Protein AF-A0A7S3GQY0-F1 (afdb_monomer_lite)

Sequence (102 aa):
MNSCIKEPHSYLAVFVMQRDGNARLDFIQNMEYKFVELLACNFQASPEEVVRQQITFRYNSVKSRLALMQGRLQDINALVKVKSPALLLQLHKAPPRAGSRR

Radius of gyration: 24.11 Å; chains: 1; bounding box: 49×41×56 Å

Secondary structure (DSSP, 8-state):
-HHHHH-TTTEEEEEEE-TTSEEEEEEEEE-SS-EEEEEEEEEEPPPHHHHHHHHHHHHHHHHHHHHHHHHHHHHHHHHHHHH-HHHHHHHHHS--------

Foldseek 3Di:
DVCCVVPVVFWPWDWAADPQQKIKIWIWGCPVVDIDTPDMDIDGHDDPVVVVVVVVVVVVVVVVVVVVVVVVVVVVVVVCVPPPVVVVVVVVVDDPPDDDDD

pLDDT: mean 87.64, std 15.49, range [41.03, 98.44]

Structure (mmCIF, N/CA/C/O backbone):
data_AF-A0A7S3GQY0-F1
#
_entry.id   AF-A0A7S3GQY0-F1
#
loop_
_atom_site.group_PDB
_atom_site.id
_atom_site.type_symbol
_atom_site.label_atom_id
_atom_site.label_alt_id
_atom_site.label_comp_id
_atom_site.label_asym_id
_atom_site.label_entity_id
_atom_site.label_seq_id
_atom_site.pdbx_PDB_ins_code
_atom_site.Cartn_x
_atom_site.Cartn_y
_atom_site.Cartn_z
_atom_site.occupancy
_atom_site.B_iso_or_equiv
_atom_site.auth_seq_id
_atom_site.auth_comp_id
_atom_site.auth_asym_id
_atom_site.auth_atom_id
_atom_site.pdbx_PDB_model_num
ATOM 1 N N . MET A 1 1 ? 1.723 -4.956 11.605 1.00 79.56 1 MET A N 1
ATOM 2 C CA . MET A 1 1 ? 1.512 -5.096 10.143 1.00 79.56 1 MET A CA 1
ATOM 3 C C . MET A 1 1 ? 2.247 -6.288 9.531 1.00 79.56 1 MET A C 1
ATOM 5 O O . MET A 1 1 ? 1.571 -7.145 8.986 1.00 79.56 1 MET A O 1
ATOM 9 N N . ASN A 1 2 ? 3.581 -6.398 9.629 1.00 90.56 2 ASN A N 1
ATOM 10 C CA . ASN A 1 2 ? 4.316 -7.528 9.025 1.00 90.56 2 ASN A CA 1
ATOM 11 C C . ASN A 1 2 ? 3.827 -8.909 9.500 1.00 90.56 2 ASN A C 1
ATOM 13 O O . ASN A 1 2 ? 3.703 -9.809 8.677 1.00 90.56 2 ASN A O 1
ATOM 17 N N . SER A 1 3 ? 3.496 -9.070 10.785 1.00 90.88 3 SER A N 1
ATOM 18 C CA . SER A 1 3 ? 2.946 -10.330 11.309 1.00 90.88 3 SER A CA 1
ATOM 19 C C . SER A 1 3 ? 1.582 -10.675 10.702 1.00 90.88 3 SER A C 1
ATOM 21 O O . SER A 1 3 ? 1.355 -11.823 10.363 1.00 90.88 3 SER A O 1
ATOM 23 N N . CYS A 1 4 ? 0.719 -9.689 10.432 1.00 90.50 4 CYS A N 1
ATOM 24 C CA . CYS A 1 4 ? -0.559 -9.907 9.735 1.00 90.50 4 CYS A CA 1
ATOM 25 C C . CYS A 1 4 ? -0.375 -10.381 8.284 1.00 90.50 4 CYS A C 1
ATOM 27 O O . CYS A 1 4 ? -1.241 -11.055 7.743 1.00 90.50 4 CYS A O 1
ATOM 29 N N . ILE A 1 5 ? 0.744 -10.020 7.643 1.00 91.50 5 ILE A N 1
ATOM 30 C CA . ILE A 1 5 ? 1.080 -10.476 6.285 1.00 91.50 5 ILE A CA 1
ATOM 31 C C . ILE A 1 5 ? 1.650 -11.899 6.320 1.00 91.50 5 ILE A C 1
ATOM 33 O O . ILE A 1 5 ? 1.355 -12.705 5.444 1.00 91.50 5 ILE A O 1
ATOM 37 N N . LYS A 1 6 ? 2.496 -12.197 7.310 1.00 94.56 6 LYS A N 1
ATOM 38 C CA . LYS A 1 6 ? 3.217 -13.473 7.411 1.00 94.56 6 LYS A CA 1
ATOM 39 C C . LYS A 1 6 ? 2.378 -14.593 8.028 1.00 94.56 6 LYS A C 1
ATOM 41 O O . LYS A 1 6 ? 2.549 -15.746 7.654 1.00 94.56 6 LYS A O 1
ATOM 46 N N . GLU A 1 7 ? 1.493 -14.255 8.960 1.00 93.81 7 GLU A N 1
ATOM 47 C CA . GLU A 1 7 ? 0.768 -15.195 9.821 1.00 93.81 7 GLU A CA 1
ATOM 48 C C . GLU A 1 7 ? -0.721 -14.800 9.924 1.00 93.81 7 GLU A C 1
ATOM 50 O O . GLU A 1 7 ? -1.204 -14.430 10.998 1.00 93.81 7 GLU A O 1
ATOM 55 N N . PRO A 1 8 ? -1.482 -14.861 8.815 1.00 88.56 8 PRO A N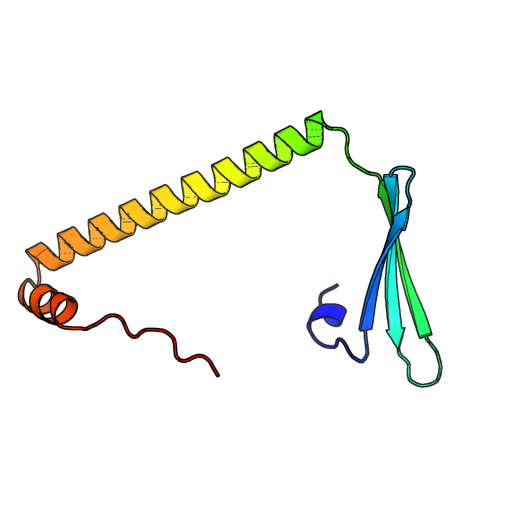 1
ATOM 56 C CA . PRO A 1 8 ? -2.852 -14.338 8.753 1.00 88.56 8 PRO A CA 1
ATOM 57 C C . PRO A 1 8 ? -3.858 -15.104 9.628 1.00 88.56 8 PRO A C 1
ATOM 59 O O . PRO A 1 8 ? -4.920 -14.577 9.947 1.00 88.56 8 PRO A O 1
ATOM 62 N N . HIS A 1 9 ? -3.543 -16.340 10.029 1.00 87.00 9 HIS A N 1
ATOM 63 C CA . HIS A 1 9 ? -4.383 -17.133 10.937 1.00 87.00 9 HIS A CA 1
ATOM 64 C C . HIS A 1 9 ? -4.255 -16.694 12.405 1.00 87.00 9 HIS A C 1
ATOM 66 O O . HIS A 1 9 ? -5.200 -16.856 13.181 1.00 87.00 9 HIS A O 1
ATOM 72 N N . SER A 1 10 ? -3.108 -16.107 12.762 1.00 93.44 10 SER A N 1
ATOM 73 C CA . SER A 1 10 ? -2.774 -15.677 14.124 1.00 93.44 10 SER A CA 1
ATOM 74 C C . SER A 1 10 ? -2.924 -14.169 14.306 1.00 93.44 10 SER A C 1
ATOM 76 O O . SER A 1 10 ? -3.245 -13.712 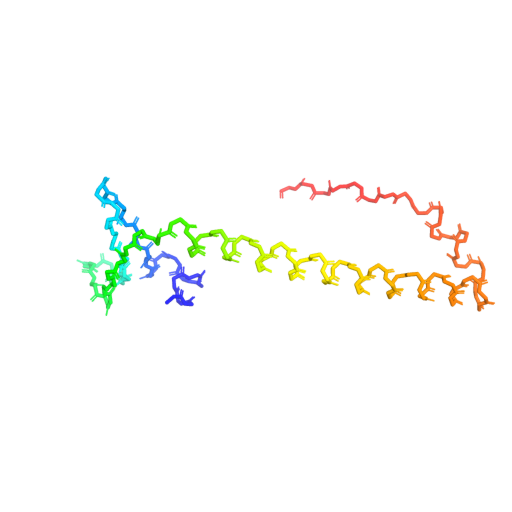15.400 1.00 93.44 10 SER A O 1
ATOM 78 N N . TYR A 1 11 ? -2.721 -13.382 13.247 1.00 96.19 11 TYR A N 1
ATOM 79 C CA . TYR A 1 11 ? -2.789 -11.925 13.289 1.00 96.19 11 TYR A CA 1
ATOM 80 C C . TYR A 1 11 ? -3.682 -11.378 12.180 1.00 96.19 11 TYR A C 1
ATOM 82 O O . TYR A 1 11 ? -3.444 -11.590 10.994 1.00 96.19 11 TYR A O 1
ATOM 90 N N . LEU A 1 12 ? -4.662 -10.578 12.578 1.00 94.81 12 LEU A N 1
ATOM 91 C CA . LEU A 1 12 ? -5.644 -9.948 11.711 1.00 94.81 12 LEU A CA 1
ATOM 92 C C . LEU A 1 12 ? -5.411 -8.435 11.677 1.00 94.81 12 LEU A C 1
ATOM 94 O O . LEU A 1 12 ? -4.994 -7.831 12.666 1.00 94.81 12 LEU A O 1
ATOM 98 N N . ALA A 1 13 ? -5.693 -7.825 10.529 1.00 96.19 13 ALA A N 1
ATOM 99 C CA . ALA A 1 13 ? -5.771 -6.379 10.370 1.00 96.19 13 ALA A CA 1
ATOM 100 C C . ALA A 1 13 ? -7.136 -6.048 9.760 1.00 96.19 13 ALA A C 1
ATOM 102 O O . ALA A 1 13 ? -7.410 -6.430 8.622 1.00 96.19 13 ALA A O 1
ATOM 103 N N . VAL A 1 14 ? -7.998 -5.380 10.522 1.00 95.44 14 VAL A N 1
ATOM 104 C CA . VAL A 1 14 ? -9.376 -5.071 10.126 1.00 95.44 14 VAL A CA 1
ATOM 105 C C . VAL A 1 14 ? -9.504 -3.569 9.943 1.00 95.44 14 VAL A C 1
ATOM 107 O O . VAL A 1 14 ? -9.274 -2.810 10.878 1.00 95.44 14 VAL A O 1
ATOM 110 N N . PHE A 1 15 ? -9.861 -3.140 8.734 1.00 97.06 15 PHE A N 1
ATOM 111 C CA . PHE A 1 15 ? -10.059 -1.730 8.417 1.00 97.06 15 PHE A CA 1
ATOM 112 C C . PHE A 1 15 ? -11.536 -1.439 8.173 1.00 97.06 15 PHE A C 1
ATOM 114 O O . PHE A 1 15 ? -12.116 -1.925 7.202 1.00 97.06 15 PHE A O 1
ATOM 121 N N . VAL A 1 16 ? -12.139 -0.640 9.051 1.00 96.69 16 VAL A N 1
ATOM 122 C CA . VAL A 1 16 ? -13.551 -0.257 8.980 1.00 96.69 16 VAL A CA 1
ATOM 123 C C . VAL A 1 16 ? -13.647 1.209 8.592 1.00 96.69 16 VAL A C 1
ATOM 125 O O . VAL A 1 16 ? -13.181 2.079 9.324 1.00 96.69 16 VAL A O 1
ATOM 128 N N . MET A 1 17 ? -14.272 1.483 7.448 1.00 96.56 17 MET A N 1
ATOM 129 C CA . MET A 1 17 ? -14.545 2.839 6.971 1.00 96.56 17 MET A CA 1
ATOM 130 C C . MET A 1 17 ? -15.995 3.218 7.257 1.00 96.56 17 MET A C 1
ATOM 132 O O . MET A 1 17 ? -16.916 2.451 6.975 1.00 96.56 17 MET A O 1
ATOM 136 N N . GLN A 1 18 ? -16.191 4.415 7.793 1.00 95.38 18 GLN A N 1
ATOM 137 C CA . GLN A 1 18 ? -17.494 5.002 8.060 1.00 95.38 18 GLN A CA 1
ATOM 138 C C . GLN A 1 18 ? -17.887 5.969 6.933 1.00 95.38 18 GLN A C 1
ATOM 140 O O . GLN A 1 18 ? -17.056 6.430 6.148 1.00 95.38 18 GLN A O 1
ATOM 145 N N . ARG A 1 19 ? -19.188 6.262 6.821 1.00 94.31 19 ARG A N 1
ATOM 146 C CA . ARG A 1 19 ? 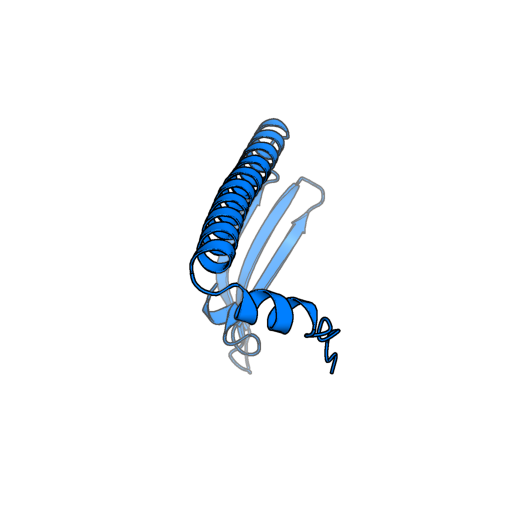-19.732 7.121 5.749 1.00 94.31 19 ARG A CA 1
ATOM 147 C C . ARG A 1 19 ? -19.348 8.594 5.893 1.00 94.31 19 ARG A C 1
ATOM 149 O O . ARG A 1 19 ? -19.423 9.330 4.918 1.00 94.31 19 ARG A O 1
ATOM 156 N N . ASP A 1 20 ? -18.956 9.009 7.089 1.00 94.12 20 ASP A N 1
ATOM 157 C CA . ASP A 1 20 ? -18.498 10.360 7.419 1.00 94.12 20 ASP A CA 1
ATOM 158 C C . ASP A 1 20 ? -17.025 10.607 7.033 1.00 94.12 20 ASP A C 1
ATOM 160 O O . ASP A 1 20 ? -16.502 11.698 7.243 1.00 94.12 20 ASP A O 1
ATOM 164 N N . GLY A 1 21 ? -16.354 9.603 6.459 1.00 92.69 21 GLY A N 1
ATOM 165 C CA . GLY A 1 21 ? -14.948 9.673 6.076 1.00 92.69 21 GLY A CA 1
ATOM 166 C C . GLY A 1 21 ? -13.982 9.315 7.204 1.00 92.69 21 GLY A C 1
ATOM 167 O O . GLY A 1 21 ? -12.777 9.270 6.960 1.00 92.69 21 GLY A O 1
ATOM 168 N N . ASN A 1 22 ? -14.464 9.014 8.409 1.00 97.25 22 ASN A N 1
ATOM 169 C CA . ASN A 1 22 ? -13.625 8.446 9.455 1.00 97.25 22 ASN A CA 1
ATOM 170 C C . ASN A 1 22 ? -13.418 6.950 9.210 1.00 97.25 22 ASN A C 1
ATOM 172 O O . ASN A 1 22 ? -14.242 6.263 8.604 1.00 97.25 22 ASN A O 1
ATOM 176 N N . ALA A 1 23 ? -12.302 6.415 9.682 1.00 97.75 23 ALA A N 1
ATOM 177 C CA . ALA A 1 23 ? -12.028 4.993 9.613 1.00 97.75 23 ALA A CA 1
ATOM 178 C C . ALA A 1 23 ? -11.203 4.537 10.813 1.00 97.75 23 ALA A C 1
ATOM 180 O O . ALA A 1 23 ? -10.514 5.330 11.451 1.00 97.75 23 ALA A O 1
ATOM 181 N N . ARG A 1 24 ? -11.263 3.245 11.119 1.00 97.31 24 ARG A N 1
ATOM 182 C CA . ARG A 1 24 ? -10.477 2.630 12.186 1.00 97.31 24 ARG A CA 1
ATOM 183 C C . ARG A 1 24 ? -9.789 1.382 11.661 1.00 97.31 24 ARG A C 1
ATOM 185 O O . ARG A 1 24 ? -10.407 0.574 10.971 1.00 97.31 24 ARG A O 1
ATOM 192 N N . LEU A 1 25 ? -8.502 1.260 11.959 1.00 97.56 25 LEU A N 1
ATOM 193 C CA . LEU A 1 25 ? -7.697 0.078 11.687 1.00 97.56 25 LEU A CA 1
ATOM 194 C C . LEU A 1 25 ? -7.375 -0.610 13.006 1.00 97.56 25 LEU A C 1
ATOM 196 O O . LEU A 1 25 ? -6.661 -0.032 13.825 1.00 97.56 25 LEU A O 1
ATOM 200 N N . ASP A 1 26 ? -7.836 -1.843 13.163 1.00 97.12 26 ASP A N 1
ATOM 201 C CA . ASP A 1 26 ? -7.546 -2.669 14.328 1.00 97.12 26 ASP A CA 1
ATOM 202 C C . ASP A 1 26 ? -6.597 -3.802 13.947 1.00 97.12 26 ASP A C 1
ATOM 204 O O . ASP A 1 26 ? -6.832 -4.559 13.000 1.00 97.12 26 ASP A O 1
ATOM 208 N N . PHE A 1 27 ? -5.510 -3.926 14.700 1.00 97.19 27 PHE A N 1
ATOM 209 C CA . PHE A 1 27 ? -4.626 -5.080 14.672 1.00 97.19 27 PHE A CA 1
ATOM 210 C C . PHE A 1 27 ? -5.011 -6.012 15.810 1.00 97.19 27 PHE A C 1
ATOM 212 O O . PHE A 1 27 ? -4.947 -5.634 16.977 1.00 97.19 27 PHE A O 1
ATOM 219 N N . ILE A 1 28 ? -5.393 -7.235 15.467 1.00 96.88 28 ILE A N 1
ATOM 220 C CA . ILE A 1 28 ? -5.953 -8.207 16.403 1.00 96.88 28 ILE A CA 1
ATOM 221 C C . ILE A 1 28 ? -5.097 -9.470 16.363 1.00 96.88 28 ILE A C 1
ATOM 223 O O . ILE A 1 28 ? -4.733 -9.941 15.288 1.00 96.88 28 ILE A O 1
ATOM 227 N N . GLN A 1 29 ? -4.797 -10.039 17.524 1.00 96.12 29 GLN A N 1
ATOM 228 C CA . GLN A 1 29 ? -4.221 -11.371 17.640 1.00 96.12 29 GLN A CA 1
ATOM 229 C C . GLN A 1 29 ? -5.310 -12.379 17.988 1.00 96.12 29 GLN A C 1
ATOM 231 O O . GLN A 1 29 ? -6.061 -12.199 18.948 1.00 96.12 29 GLN A O 1
ATOM 236 N N . ASN A 1 30 ? -5.375 -13.453 17.213 1.00 94.06 30 ASN A N 1
ATOM 237 C CA . ASN A 1 30 ? -6.152 -14.631 17.539 1.00 94.06 30 ASN A CA 1
ATOM 238 C C . ASN A 1 30 ? -5.321 -15.524 18.467 1.00 94.06 30 ASN A C 1
ATOM 240 O O . ASN A 1 30 ? -4.314 -16.087 18.046 1.00 94.06 30 ASN A O 1
ATOM 244 N N . MET A 1 31 ? -5.737 -15.643 19.725 1.00 93.19 31 MET A N 1
ATOM 245 C CA . MET A 1 31 ? -5.128 -16.545 20.705 1.00 93.19 31 MET A CA 1
ATOM 246 C C . MET A 1 31 ? -5.898 -17.870 20.827 1.00 93.19 31 MET A C 1
ATOM 248 O O . MET A 1 31 ? -5.812 -18.521 21.859 1.00 93.19 31 MET A O 1
ATOM 252 N N . GLU A 1 32 ? -6.682 -18.248 19.810 1.00 87.69 32 GLU A N 1
ATOM 253 C CA . GLU A 1 32 ? -7.544 -19.445 19.725 1.00 87.69 32 GLU A CA 1
ATOM 254 C C . GLU A 1 32 ? -8.782 -19.415 20.632 1.00 87.69 32 GLU A C 1
ATOM 256 O O . GLU A 1 32 ? -9.889 -19.685 20.174 1.00 87.69 32 GLU A O 1
ATOM 261 N N . TYR A 1 33 ? -8.631 -19.028 21.898 1.00 91.62 33 TYR A N 1
ATOM 262 C CA . TYR A 1 33 ? -9.735 -18.899 22.858 1.00 91.62 33 TYR A CA 1
ATOM 263 C C . TYR A 1 33 ? -10.244 -17.460 23.006 1.00 91.62 33 TYR A C 1
ATOM 265 O O . TYR A 1 33 ? -11.275 -17.219 23.637 1.00 91.62 33 TYR A O 1
ATOM 273 N N . LYS A 1 34 ? -9.505 -16.484 22.468 1.00 92.62 34 LYS A N 1
ATOM 274 C CA . LYS A 1 34 ? -9.841 -15.062 22.555 1.00 92.62 34 LYS A CA 1
ATOM 275 C C . LYS A 1 34 ? -9.168 -14.262 21.444 1.00 92.62 34 LYS A C 1
ATOM 277 O O . LYS A 1 34 ? -8.016 -14.508 21.096 1.00 92.62 34 LYS A O 1
ATOM 282 N N . PHE A 1 35 ? -9.870 -13.243 20.961 1.00 94.88 35 PHE A N 1
ATOM 283 C CA . PHE A 1 35 ? -9.283 -12.181 20.152 1.00 94.88 35 PHE A CA 1
ATOM 284 C C . PHE A 1 35 ? -8.810 -11.041 21.053 1.00 94.88 35 PHE A C 1
ATOM 286 O O . PHE A 1 35 ? -9.567 -10.543 21.891 1.00 94.88 35 PHE A O 1
ATOM 293 N N . VAL A 1 36 ? -7.554 -10.637 20.888 1.00 96.19 36 VAL A N 1
ATOM 294 C CA . VAL A 1 36 ? -6.945 -9.538 21.640 1.00 96.19 36 VAL A CA 1
ATOM 295 C C . VAL A 1 36 ? -6.580 -8.423 20.673 1.00 96.19 36 VAL A C 1
ATOM 297 O O . VAL A 1 36 ? -5.824 -8.639 19.730 1.00 96.19 36 VAL A O 1
ATOM 300 N N . GLU A 1 37 ? -7.117 -7.228 20.903 1.00 96.38 37 GLU A N 1
ATOM 301 C CA . GLU A 1 37 ? -6.679 -6.028 20.193 1.00 96.38 37 GLU A CA 1
ATOM 302 C C . GLU A 1 37 ? -5.264 -5.661 20.654 1.00 96.38 37 GLU A C 1
ATOM 304 O O . GLU A 1 37 ? -5.005 -5.512 21.847 1.00 96.38 37 GLU A O 1
ATOM 309 N N . LEU A 1 38 ? -4.343 -5.545 19.702 1.00 95.94 38 LEU A N 1
ATOM 310 C CA . LEU A 1 38 ? -2.957 -5.156 19.945 1.00 95.94 38 LEU A CA 1
ATOM 311 C C . LEU A 1 38 ? -2.740 -3.658 19.727 1.00 95.94 38 LEU A C 1
ATOM 313 O O . LEU A 1 38 ? -1.932 -3.039 20.416 1.00 95.94 38 LEU A O 1
ATOM 317 N N . LEU A 1 39 ? -3.410 -3.094 18.720 1.00 96.38 39 LEU A N 1
ATOM 318 C CA . LEU A 1 39 ? -3.284 -1.695 18.328 1.00 96.38 39 LEU A CA 1
ATOM 319 C C . LEU A 1 39 ? -4.529 -1.263 17.557 1.00 96.38 39 LEU A C 1
ATOM 321 O O . LEU A 1 39 ? -4.923 -1.937 16.607 1.00 96.38 39 LEU A O 1
ATOM 325 N N . ALA A 1 40 ? -5.053 -0.093 17.905 1.00 96.44 40 ALA A N 1
ATOM 326 C CA . ALA A 1 40 ? -6.081 0.600 17.149 1.00 96.44 40 ALA A CA 1
ATOM 327 C C . ALA A 1 40 ? -5.538 1.930 16.622 1.00 96.44 40 ALA A C 1
ATOM 329 O O . ALA A 1 40 ? -4.871 2.681 17.338 1.00 96.44 40 ALA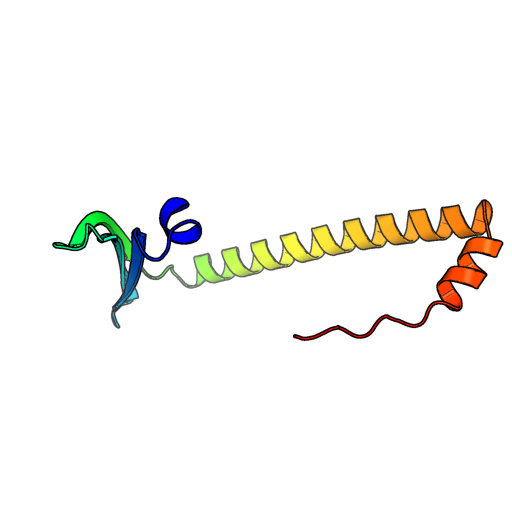 A O 1
ATOM 330 N N . CYS A 1 41 ? -5.833 2.238 15.364 1.00 97.56 41 CYS A N 1
ATOM 331 C CA . CYS A 1 41 ? -5.468 3.500 14.736 1.00 97.56 41 CYS A CA 1
ATOM 332 C C . CYS A 1 41 ? -6.700 4.146 14.110 1.00 97.56 41 CYS A C 1
ATOM 334 O O . CYS A 1 41 ? -7.393 3.521 13.307 1.00 97.56 41 CYS A O 1
ATOM 336 N N . ASN A 1 42 ? -6.934 5.416 14.434 1.00 97.69 42 ASN A N 1
ATOM 337 C CA . ASN A 1 42 ? -7.975 6.214 13.800 1.00 97.69 42 ASN A CA 1
ATOM 338 C C . ASN A 1 42 ? -7.423 6.882 12.540 1.00 97.69 42 ASN A C 1
ATOM 340 O O . ASN A 1 42 ? -6.316 7.420 12.533 1.00 97.69 42 ASN A O 1
ATOM 344 N N . PHE A 1 43 ? -8.220 6.853 11.485 1.00 97.31 43 PHE A N 1
ATOM 345 C CA . PHE A 1 43 ? -7.935 7.421 10.181 1.00 97.31 43 PHE A CA 1
ATOM 346 C C . PHE A 1 43 ? -9.051 8.379 9.789 1.00 97.31 43 PHE A C 1
ATOM 348 O O . PHE A 1 43 ? -10.198 8.239 10.213 1.00 97.31 43 PHE A O 1
ATOM 355 N N . GLN A 1 44 ? -8.706 9.325 8.925 1.00 97.12 44 GLN A N 1
ATOM 356 C CA . GLN A 1 44 ? -9.647 10.255 8.330 1.00 97.12 44 GLN A CA 1
ATOM 357 C C . GLN A 1 44 ? -9.379 10.352 6.831 1.00 97.12 44 GLN A C 1
ATOM 359 O O . GLN A 1 44 ? -8.2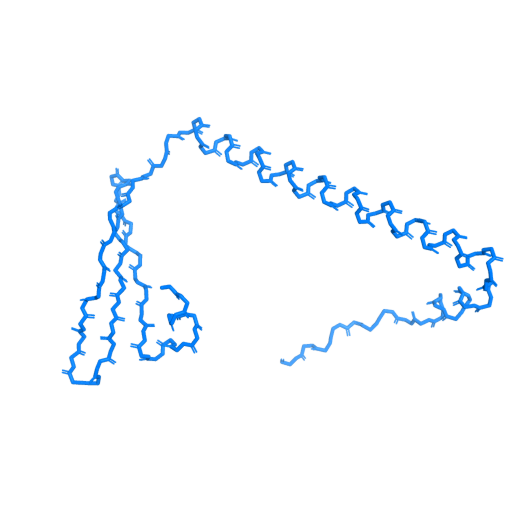24 10.336 6.389 1.00 97.12 44 GLN A O 1
ATOM 364 N N . ALA A 1 45 ? -10.451 10.450 6.052 1.00 96.06 45 ALA A N 1
ATOM 365 C CA . ALA A 1 45 ? -10.389 10.706 4.627 1.00 96.06 45 ALA A CA 1
ATOM 366 C C . ALA A 1 45 ? -9.585 11.985 4.372 1.00 96.06 45 ALA A C 1
ATOM 368 O O . ALA A 1 45 ? -9.852 13.043 4.943 1.00 96.06 45 ALA A O 1
ATOM 369 N N . SER A 1 46 ? -8.564 11.874 3.524 1.00 96.44 46 SER A N 1
ATOM 370 C CA . SER A 1 46 ? -7.720 13.018 3.193 1.00 96.44 46 SER A CA 1
ATOM 371 C C . SER A 1 46 ? -8.474 14.019 2.308 1.00 96.44 46 SER A C 1
ATOM 373 O O . SER A 1 46 ? -9.263 13.595 1.460 1.00 96.44 46 SER A O 1
ATOM 375 N N . PRO A 1 47 ? -8.196 15.330 2.435 1.00 96.81 47 PRO A N 1
ATOM 376 C CA . PRO A 1 47 ? -8.746 16.341 1.535 1.00 96.81 47 PRO A CA 1
ATOM 377 C C . PRO A 1 47 ? -8.377 16.077 0.071 1.00 96.81 47 PRO A C 1
ATOM 379 O O . PRO A 1 47 ? -7.302 15.542 -0.216 1.00 96.81 47 PRO A O 1
ATOM 382 N N . GLU A 1 48 ? -9.224 16.522 -0.862 1.00 96.62 48 GLU A N 1
ATOM 383 C CA . GLU A 1 48 ? -9.036 16.280 -2.301 1.00 96.62 48 GLU A CA 1
ATOM 384 C C . GLU A 1 48 ? -7.672 16.768 -2.812 1.00 96.62 48 GLU A C 1
ATOM 386 O O . GLU A 1 48 ? -7.010 16.068 -3.574 1.00 96.62 48 GLU A O 1
ATOM 391 N N . GLU A 1 49 ? -7.201 17.923 -2.339 1.00 97.81 49 GLU A N 1
ATOM 392 C CA . GLU A 1 49 ? -5.893 18.461 -2.729 1.00 97.81 49 GLU A CA 1
ATOM 393 C C . GLU A 1 49 ? -4.738 17.529 -2.341 1.00 97.81 49 GLU A C 1
ATOM 395 O O . GLU A 1 49 ? -3.830 17.287 -3.139 1.00 97.81 49 GLU A O 1
ATOM 400 N N . VAL A 1 50 ? -4.803 16.922 -1.151 1.00 97.88 50 VAL A N 1
ATOM 401 C CA . VAL A 1 50 ? -3.807 15.936 -0.704 1.00 97.88 50 VAL A CA 1
ATOM 402 C C . VAL A 1 50 ? -3.894 14.679 -1.565 1.00 97.88 50 VAL A C 1
ATOM 404 O O . VAL A 1 50 ? -2.867 14.150 -1.994 1.00 97.88 50 VAL A O 1
ATOM 407 N N . VAL A 1 51 ? -5.107 14.217 -1.881 1.00 97.81 51 VAL A N 1
ATOM 408 C CA . VAL A 1 51 ? -5.316 13.064 -2.769 1.00 97.81 51 VAL A CA 1
ATOM 409 C C . VAL A 1 51 ? -4.726 13.338 -4.156 1.00 97.81 51 VAL A C 1
ATOM 411 O O . VAL A 1 51 ? -3.987 12.506 -4.686 1.00 97.81 51 VAL A O 1
ATOM 414 N N . ARG A 1 52 ? -4.964 14.524 -4.724 1.00 98.25 52 ARG A N 1
ATOM 415 C CA . ARG A 1 52 ? -4.436 14.946 -6.030 1.00 98.25 52 ARG A CA 1
ATOM 416 C C . ARG A 1 52 ? -2.908 14.996 -6.034 1.00 98.25 52 ARG A C 1
ATOM 418 O O . ARG A 1 52 ? -2.278 14.495 -6.971 1.00 98.25 52 ARG A O 1
ATOM 425 N N . GLN A 1 53 ? -2.301 15.536 -4.979 1.00 98.25 53 GLN A N 1
ATOM 426 C CA . GLN A 1 53 ? -0.846 15.540 -4.801 1.00 98.25 53 GLN A CA 1
ATOM 427 C C . GLN A 1 53 ? -0.278 14.117 -4.722 1.00 98.25 53 GLN A C 1
ATOM 429 O O . GLN A 1 53 ? 0.689 13.805 -5.418 1.00 98.25 53 GLN A O 1
ATOM 434 N N . GLN A 1 54 ? -0.906 13.229 -3.944 1.00 98.00 54 GLN A N 1
ATOM 435 C CA . GLN A 1 54 ? -0.493 11.828 -3.822 1.00 98.00 54 GLN A CA 1
ATOM 436 C C . GLN A 1 54 ? -0.592 11.079 -5.157 1.00 98.00 54 GLN A C 1
ATOM 438 O O . GLN A 1 54 ? 0.335 10.357 -5.530 1.00 98.00 54 GLN A O 1
ATOM 443 N N . ILE A 1 55 ? -1.677 11.273 -5.913 1.00 98.00 55 ILE A N 1
ATOM 444 C CA . ILE A 1 55 ? -1.841 10.687 -7.252 1.00 98.00 55 ILE A CA 1
ATOM 445 C C . ILE A 1 55 ? -0.729 11.178 -8.184 1.00 98.00 55 ILE A C 1
ATOM 447 O O . ILE A 1 55 ? -0.058 10.367 -8.825 1.00 98.00 55 ILE A O 1
ATOM 451 N N . THR A 1 56 ? -0.492 12.490 -8.214 1.00 98.38 56 THR A N 1
ATOM 452 C CA . THR A 1 56 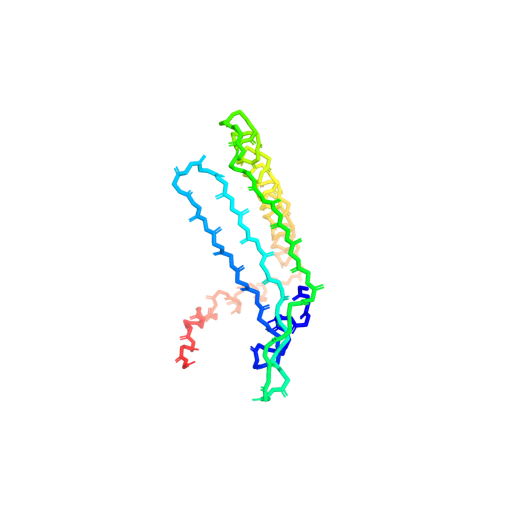? 0.523 13.119 -9.071 1.00 98.38 56 THR A CA 1
ATOM 453 C C . THR A 1 56 ? 1.921 12.600 -8.745 1.00 98.38 56 THR A C 1
ATOM 455 O O . THR A 1 56 ? 2.667 12.198 -9.640 1.00 98.38 56 THR A O 1
ATOM 458 N N . PHE A 1 57 ? 2.266 12.540 -7.458 1.00 98.38 57 PHE A N 1
ATOM 459 C CA . PHE A 1 57 ? 3.537 12.001 -6.987 1.00 98.38 57 PHE A CA 1
ATOM 460 C C . PHE A 1 57 ? 3.725 10.538 -7.406 1.00 98.38 57 PHE A C 1
ATOM 462 O O . PHE A 1 57 ? 4.749 10.187 -7.996 1.00 98.38 57 PHE A O 1
ATOM 469 N N . ARG A 1 58 ? 2.727 9.682 -7.150 1.00 98.12 58 ARG A N 1
ATOM 470 C CA . ARG A 1 58 ? 2.794 8.251 -7.482 1.00 98.12 58 ARG A CA 1
ATOM 471 C C . ARG A 1 58 ? 2.928 8.027 -8.984 1.00 98.12 58 ARG A C 1
ATOM 473 O O . ARG A 1 58 ? 3.762 7.225 -9.401 1.00 98.12 58 ARG A O 1
ATOM 480 N N . TYR A 1 59 ? 2.155 8.756 -9.786 1.00 98.44 59 TYR A N 1
ATOM 481 C CA . TYR A 1 59 ? 2.234 8.696 -11.242 1.00 98.44 59 TYR A CA 1
ATOM 482 C C . TYR A 1 59 ? 3.631 9.078 -11.742 1.00 98.44 59 TYR A C 1
ATOM 484 O O . TYR A 1 59 ? 4.260 8.308 -12.469 1.00 98.44 59 TYR A O 1
ATOM 492 N N . ASN A 1 60 ? 4.155 10.223 -11.299 1.00 98.44 60 ASN A N 1
ATOM 493 C CA . ASN A 1 60 ? 5.469 10.702 -11.723 1.00 98.44 60 ASN A CA 1
ATOM 494 C C . ASN A 1 60 ? 6.599 9.771 -11.269 1.00 98.44 60 ASN A C 1
ATOM 496 O O . ASN A 1 60 ? 7.517 9.510 -12.041 1.00 98.44 60 ASN A O 1
ATOM 500 N N . SER A 1 61 ? 6.515 9.210 -10.062 1.00 98.38 61 SER A N 1
ATOM 501 C CA . SER A 1 61 ? 7.489 8.234 -9.562 1.00 98.38 61 SER A CA 1
ATOM 502 C C . SER A 1 61 ? 7.547 6.980 -10.445 1.00 98.38 61 SER A C 1
ATOM 504 O O . SER A 1 61 ? 8.625 6.563 -10.879 1.00 98.38 61 SER A O 1
ATOM 506 N N . VAL A 1 62 ? 6.386 6.417 -10.801 1.00 98.19 62 VAL A N 1
ATOM 507 C CA . VAL A 1 62 ? 6.310 5.252 -11.697 1.00 98.19 62 VAL A CA 1
ATOM 508 C C . VAL A 1 62 ? 6.777 5.606 -13.110 1.00 98.19 62 VAL A C 1
ATOM 510 O O . VAL A 1 62 ? 7.551 4.847 -13.692 1.00 98.19 62 VAL A O 1
ATOM 513 N N . LYS A 1 63 ? 6.377 6.766 -13.645 1.00 98.31 63 LYS A N 1
ATOM 514 C CA . LYS A 1 63 ? 6.810 7.260 -14.961 1.00 98.31 63 LYS A CA 1
ATOM 515 C C . LYS A 1 63 ? 8.333 7.392 -15.038 1.00 98.31 63 LYS A C 1
ATOM 517 O O . LYS A 1 63 ? 8.943 6.885 -15.976 1.00 98.31 63 LYS A O 1
ATOM 522 N N . SER A 1 64 ? 8.952 8.014 -14.037 1.00 98.06 64 SER A N 1
ATOM 523 C CA . SER A 1 64 ? 10.408 8.170 -13.963 1.00 98.06 64 SER A CA 1
ATOM 524 C C . SER A 1 64 ? 11.115 6.821 -13.848 1.00 98.06 64 SER A C 1
ATOM 526 O O . SER A 1 64 ? 12.086 6.568 -14.560 1.00 98.06 64 SER A O 1
ATOM 528 N N . ARG A 1 65 ? 10.601 5.905 -13.016 1.00 97.81 65 ARG A N 1
ATOM 529 C CA . ARG A 1 65 ? 11.145 4.544 -12.909 1.00 97.81 65 ARG A CA 1
ATOM 530 C C . ARG A 1 65 ? 11.051 3.787 -14.235 1.00 97.81 65 ARG A C 1
ATOM 532 O O . ARG A 1 65 ? 11.997 3.089 -14.594 1.00 97.81 65 ARG A O 1
ATOM 539 N N . LEU A 1 66 ? 9.941 3.923 -14.959 1.00 97.38 66 LEU A N 1
ATOM 540 C CA . LEU A 1 66 ? 9.756 3.304 -16.269 1.00 97.38 66 LEU A CA 1
ATOM 541 C C . LEU A 1 66 ? 10.765 3.846 -17.283 1.00 97.38 66 LEU A C 1
ATOM 543 O O . LEU A 1 66 ? 11.429 3.049 -17.938 1.00 97.38 66 LEU A O 1
ATOM 547 N N . ALA A 1 67 ? 10.927 5.169 -17.365 1.00 98.00 67 ALA A N 1
ATOM 548 C CA . ALA A 1 67 ? 11.888 5.798 -18.270 1.00 98.00 67 ALA A CA 1
ATOM 549 C C . ALA A 1 67 ? 13.324 5.310 -18.007 1.00 98.00 67 ALA A C 1
ATOM 551 O O . ALA A 1 67 ? 14.035 4.942 -18.940 1.00 98.00 67 ALA A O 1
ATOM 552 N N . LEU A 1 68 ? 13.726 5.209 -16.734 1.00 97.75 68 LEU A N 1
ATOM 553 C CA . LEU A 1 68 ? 15.036 4.669 -16.354 1.00 97.75 68 LEU A CA 1
ATOM 554 C C . LEU A 1 68 ? 15.213 3.204 -16.775 1.00 97.75 68 LEU A C 1
ATOM 556 O O . LEU A 1 68 ? 16.267 2.828 -17.283 1.00 97.75 68 LEU A O 1
ATOM 560 N N . MET A 1 69 ? 14.196 2.364 -16.566 1.00 97.12 69 MET A N 1
ATOM 561 C CA . MET A 1 69 ? 14.260 0.950 -16.951 1.00 97.12 69 MET A CA 1
ATOM 562 C C . MET A 1 69 ? 14.268 0.771 -18.472 1.00 97.12 69 MET A C 1
ATOM 564 O O . MET A 1 69 ? 14.993 -0.082 -18.977 1.00 97.12 69 MET A O 1
ATOM 568 N N . GLN A 1 70 ? 13.515 1.594 -19.204 1.00 96.75 70 GLN A N 1
ATOM 569 C CA . GLN A 1 70 ? 13.531 1.612 -20.666 1.00 96.75 70 GLN A CA 1
ATOM 570 C C . GLN A 1 70 ? 14.898 2.030 -21.209 1.00 96.75 70 GLN A C 1
ATOM 572 O O . GLN A 1 70 ? 15.411 1.349 -22.092 1.00 96.75 70 GLN A O 1
ATOM 577 N N . GLY A 1 71 ? 15.519 3.071 -20.643 1.00 96.62 71 GLY A N 1
ATOM 578 C CA . GLY A 1 71 ? 16.882 3.475 -21.002 1.00 96.62 71 GLY A CA 1
ATOM 579 C C . GLY A 1 71 ? 17.887 2.340 -20.796 1.00 96.62 71 GLY A C 1
ATOM 580 O O . GLY A 1 71 ? 18.574 1.941 -21.730 1.00 96.62 71 GLY A O 1
ATOM 581 N N . ARG A 1 72 ? 17.869 1.700 -19.618 1.00 96.06 72 ARG A N 1
ATOM 582 C CA . ARG A 1 72 ? 18.738 0.542 -19.331 1.00 96.06 72 ARG A CA 1
ATOM 583 C C . ARG A 1 72 ? 18.541 -0.612 -20.315 1.00 96.06 72 ARG A C 1
ATOM 585 O O . ARG A 1 72 ? 19.511 -1.242 -20.725 1.00 96.06 72 ARG A O 1
ATOM 592 N N . LEU A 1 73 ? 17.297 -0.912 -20.690 1.00 93.69 73 LEU A N 1
ATOM 593 C CA . LEU A 1 73 ? 17.009 -1.951 -21.681 1.00 93.69 73 LEU A CA 1
ATOM 594 C C . LEU A 1 73 ? 17.535 -1.581 -23.071 1.00 93.69 73 LEU A C 1
ATOM 596 O O . LEU A 1 73 ? 18.041 -2.454 -23.774 1.00 93.69 73 LEU A O 1
ATOM 600 N N . GLN A 1 74 ? 17.432 -0.312 -23.469 1.00 93.50 74 GLN A N 1
ATOM 601 C CA . GLN A 1 74 ? 17.974 0.170 -24.739 1.00 93.50 74 GLN A CA 1
ATOM 602 C C . GLN A 1 74 ? 19.500 0.065 -24.771 1.00 93.50 74 GLN A C 1
ATOM 604 O O . GLN A 1 74 ? 20.036 -0.450 -25.753 1.00 93.50 74 GLN A O 1
ATOM 609 N N . ASP A 1 75 ? 20.179 0.447 -23.689 1.00 93.06 75 ASP A N 1
ATOM 610 C CA . ASP A 1 75 ? 21.636 0.345 -23.564 1.00 93.06 75 ASP A CA 1
ATOM 611 C C . ASP A 1 75 ? 22.110 -1.110 -23.667 1.00 93.06 75 ASP A C 1
ATOM 613 O O . ASP A 1 75 ? 23.031 -1.426 -24.424 1.00 93.06 75 ASP A O 1
ATOM 617 N N . ILE A 1 76 ? 21.436 -2.029 -22.962 1.00 89.75 76 ILE A N 1
ATOM 618 C CA . ILE A 1 76 ? 21.726 -3.467 -23.046 1.00 89.75 76 ILE A CA 1
ATOM 619 C C . ILE A 1 76 ? 21.483 -3.976 -24.470 1.00 89.75 76 ILE A C 1
ATOM 621 O O . ILE A 1 76 ? 22.323 -4.683 -25.021 1.00 89.75 76 ILE A O 1
ATOM 625 N N . ASN A 1 77 ? 20.363 -3.607 -25.094 1.00 86.56 77 ASN A N 1
ATOM 626 C CA . ASN A 1 77 ? 20.051 -4.022 -26.460 1.00 86.56 77 ASN A CA 1
ATOM 627 C C . ASN A 1 77 ? 21.118 -3.533 -27.456 1.00 86.56 77 ASN A C 1
ATOM 629 O O . ASN A 1 77 ? 21.581 -4.304 -28.296 1.00 86.56 77 ASN A O 1
ATOM 633 N N . ALA A 1 78 ? 21.555 -2.277 -27.340 1.00 88.25 78 ALA A N 1
ATOM 634 C CA . ALA A 1 78 ? 22.630 -1.723 -28.159 1.00 88.25 78 ALA A CA 1
ATOM 635 C C . ALA A 1 78 ? 23.956 -2.470 -27.939 1.00 88.25 78 ALA A C 1
ATOM 637 O O . ALA A 1 78 ? 24.627 -2.836 -28.905 1.00 88.25 78 ALA A O 1
ATOM 638 N N . LEU A 1 79 ? 24.301 -2.776 -26.686 1.00 86.62 79 LEU A N 1
ATOM 639 C CA . LEU A 1 79 ? 25.512 -3.522 -26.352 1.00 86.62 79 LEU A CA 1
ATOM 640 C C . LEU A 1 79 ? 25.508 -4.939 -26.943 1.00 86.62 79 LEU A C 1
ATOM 642 O O . LEU A 1 79 ? 26.514 -5.371 -27.508 1.00 86.62 79 LEU A O 1
ATOM 646 N N . VAL A 1 80 ? 24.386 -5.658 -26.845 1.00 85.50 80 VAL A N 1
ATOM 647 C CA . VAL A 1 80 ? 24.256 -7.009 -27.411 1.00 85.50 80 VAL A CA 1
ATOM 648 C C . VAL A 1 80 ? 24.343 -6.966 -28.940 1.00 85.50 80 VAL A C 1
ATOM 650 O O . VAL A 1 80 ? 25.014 -7.819 -29.520 1.00 85.50 80 VAL A O 1
ATOM 653 N N . LYS A 1 81 ? 23.754 -5.955 -29.599 1.00 79.75 81 LYS A N 1
ATOM 654 C CA . LYS A 1 81 ? 23.884 -5.757 -31.058 1.00 79.75 81 LYS A CA 1
ATOM 655 C C . LYS A 1 81 ? 25.337 -5.645 -31.506 1.00 79.75 81 LYS A C 1
ATOM 657 O O . LYS A 1 81 ? 25.690 -6.223 -32.528 1.00 79.75 81 LYS A O 1
ATOM 662 N N . VAL A 1 82 ? 26.163 -4.931 -30.743 1.00 82.56 82 VAL A N 1
ATOM 663 C CA . VAL A 1 82 ? 27.575 -4.711 -31.083 1.00 82.56 82 VAL A CA 1
ATOM 664 C C . VAL A 1 82 ? 28.436 -5.932 -30.759 1.00 82.56 82 VAL A C 1
ATOM 666 O O . VAL A 1 82 ? 29.279 -6.312 -31.565 1.00 82.56 82 VAL A O 1
ATOM 669 N N . LYS A 1 83 ? 28.252 -6.548 -29.583 1.00 81.81 83 LYS A N 1
ATOM 670 C CA . LYS A 1 83 ? 29.176 -7.582 -29.083 1.00 81.81 83 LYS A CA 1
ATOM 671 C C . LYS A 1 83 ? 28.796 -9.013 -29.456 1.00 81.81 83 LYS A C 1
ATOM 673 O O . LYS A 1 83 ? 29.687 -9.844 -29.589 1.00 81.81 83 LYS A O 1
ATOM 678 N N . SER A 1 84 ? 27.506 -9.305 -29.622 1.00 69.06 84 SER A N 1
ATOM 679 C CA . SER A 1 84 ? 27.020 -10.676 -29.814 1.00 69.06 84 SER A CA 1
ATOM 680 C C . SER A 1 84 ? 25.740 -10.726 -30.665 1.00 69.06 84 SER A C 1
ATOM 682 O O . SER A 1 84 ? 24.678 -11.109 -30.165 1.00 69.06 84 SER A O 1
ATOM 684 N N . PRO A 1 85 ? 25.804 -10.402 -31.970 1.00 69.81 85 PRO A N 1
ATOM 685 C CA . PRO A 1 85 ? 24.626 -10.393 -32.843 1.00 69.81 85 PRO A CA 1
ATOM 686 C C . PRO A 1 85 ? 23.939 -11.768 -32.961 1.00 69.81 85 PRO A C 1
ATOM 688 O O . PRO A 1 85 ? 22.722 -11.841 -33.123 1.00 69.81 85 PRO A O 1
ATOM 691 N N . ALA A 1 86 ? 24.682 -12.871 -32.796 1.00 71.88 86 ALA A N 1
ATOM 692 C CA . ALA A 1 86 ? 24.128 -14.229 -32.799 1.00 71.88 86 ALA A CA 1
ATOM 693 C C . ALA A 1 86 ? 23.147 -14.500 -31.634 1.00 71.88 86 ALA A C 1
ATOM 695 O O . ALA A 1 86 ? 22.176 -15.236 -31.809 1.00 71.88 86 ALA A O 1
ATOM 696 N N . LEU A 1 87 ? 23.348 -13.863 -30.473 1.00 64.94 87 LEU A N 1
ATOM 697 C CA . LEU A 1 87 ? 22.450 -13.961 -29.312 1.00 64.94 87 LEU A CA 1
ATOM 698 C C . LEU A 1 87 ? 21.098 -13.273 -29.570 1.00 64.94 87 LEU A C 1
ATOM 700 O O . LEU A 1 87 ? 20.069 -13.744 -29.089 1.00 64.94 87 LEU A O 1
ATOM 704 N N . LEU A 1 88 ? 21.063 -12.210 -30.383 1.00 62.88 88 LEU A N 1
ATOM 705 C CA . LEU A 1 88 ? 19.811 -11.547 -30.780 1.00 62.88 88 LEU A CA 1
ATOM 706 C C . LEU A 1 88 ? 18.961 -12.424 -31.691 1.00 62.88 88 LEU A C 1
ATOM 708 O O . LEU A 1 88 ? 17.744 -12.476 -31.531 1.00 62.88 88 LEU A O 1
ATOM 712 N N . LEU A 1 89 ? 19.598 -13.145 -32.616 1.00 63.41 89 LEU A N 1
ATOM 713 C CA . LEU A 1 89 ? 18.910 -14.091 -33.495 1.00 63.41 89 LEU A CA 1
ATOM 714 C C . LEU A 1 89 ? 18.301 -15.258 -32.705 1.00 63.41 89 LEU A C 1
ATOM 716 O O . LEU A 1 89 ? 17.254 -15.777 -33.087 1.00 63.41 89 LEU A O 1
ATOM 720 N N . GLN A 1 90 ? 18.929 -15.659 -31.598 1.00 63.44 90 GLN A N 1
ATOM 721 C CA . GLN A 1 90 ? 18.403 -16.689 -30.701 1.00 63.44 90 GLN A CA 1
ATOM 722 C C . GLN A 1 90 ? 17.276 -16.165 -29.801 1.00 63.44 90 GLN A C 1
ATOM 724 O O . GLN A 1 90 ? 16.259 -16.840 -29.663 1.00 63.44 90 GLN A O 1
ATOM 729 N N . LEU A 1 91 ? 17.399 -14.949 -29.256 1.00 62.69 91 LEU A N 1
ATOM 730 C CA . LEU A 1 91 ? 16.325 -14.293 -28.497 1.00 62.69 91 LEU A CA 1
ATOM 731 C C . LEU A 1 91 ? 15.076 -14.052 -29.355 1.00 62.69 91 LEU A C 1
ATOM 733 O O . LEU A 1 91 ? 13.968 -14.294 -28.892 1.00 62.69 91 LEU A O 1
ATOM 737 N N . HIS A 1 92 ? 15.242 -13.650 -30.618 1.00 62.47 92 HIS A N 1
ATOM 738 C CA . HIS A 1 92 ? 14.127 -13.457 -31.554 1.00 62.47 92 HIS A CA 1
ATOM 739 C C . HIS A 1 92 ? 13.453 -14.778 -31.973 1.00 62.47 92 HIS A C 1
ATOM 741 O O . HIS A 1 92 ? 12.310 -14.778 -32.422 1.00 62.47 92 HIS A O 1
ATOM 747 N N . LYS A 1 93 ? 14.146 -15.916 -31.824 1.00 59.06 93 LYS A N 1
ATOM 748 C CA . LYS A 1 93 ? 13.586 -17.260 -32.041 1.00 59.06 93 LYS A CA 1
ATOM 749 C C . LYS A 1 93 ? 12.893 -17.836 -30.805 1.00 59.06 93 LYS A C 1
ATOM 751 O O . LYS A 1 93 ? 12.171 -18.819 -30.946 1.00 59.06 93 LYS A O 1
ATOM 756 N N . ALA A 1 94 ? 13.101 -17.273 -29.613 1.00 51.62 94 ALA A N 1
ATOM 757 C CA . ALA A 1 94 ? 12.432 -17.739 -28.406 1.00 51.62 94 ALA A CA 1
ATOM 758 C C . ALA A 1 94 ? 10.985 -17.206 -28.393 1.00 51.62 94 ALA A C 1
ATOM 760 O O . ALA A 1 94 ? 10.792 -15.996 -28.266 1.00 51.62 94 ALA A O 1
ATOM 761 N N . PRO A 1 95 ? 9.951 -18.059 -28.527 1.00 51.72 95 PRO A N 1
ATOM 762 C CA . PRO A 1 95 ? 8.577 -17.595 -28.396 1.00 51.72 95 PRO A CA 1
ATOM 763 C C . PRO A 1 95 ? 8.350 -17.056 -26.974 1.00 51.72 95 PRO A C 1
ATOM 765 O O . PRO A 1 95 ? 8.962 -17.560 -26.022 1.00 51.72 95 PRO A O 1
ATOM 768 N N . PRO A 1 96 ? 7.458 -16.065 -26.787 1.00 53.81 96 PRO A N 1
ATOM 769 C CA . PRO A 1 96 ? 7.064 -15.657 -25.451 1.00 53.81 96 PRO A CA 1
ATOM 770 C C . PRO A 1 96 ? 6.448 -16.881 -24.773 1.00 53.81 96 PRO A C 1
ATOM 772 O O . PRO A 1 96 ? 5.442 -17.416 -25.238 1.00 53.81 96 PRO A O 1
ATOM 775 N N . ARG A 1 97 ? 7.061 -17.359 -23.684 1.00 53.75 97 ARG A N 1
ATOM 776 C CA . ARG A 1 97 ? 6.414 -18.322 -22.789 1.00 53.75 97 ARG A CA 1
ATOM 777 C C . ARG A 1 97 ? 5.188 -17.625 -22.202 1.00 53.75 97 ARG A C 1
ATOM 779 O O . ARG A 1 97 ? 5.283 -16.915 -21.204 1.00 53.75 97 ARG A O 1
ATOM 786 N N . ALA A 1 98 ? 4.056 -17.788 -22.883 1.00 52.75 98 ALA A N 1
ATOM 787 C CA . ALA A 1 98 ? 2.742 -17.467 -22.368 1.00 52.75 98 ALA A CA 1
ATOM 788 C C . ALA A 1 98 ? 2.558 -18.185 -21.026 1.00 52.75 98 ALA A C 1
ATOM 790 O O . ALA A 1 98 ? 3.034 -19.305 -20.832 1.00 52.75 98 ALA A O 1
ATOM 791 N N . GLY A 1 99 ? 1.928 -17.484 -20.087 1.00 52.66 99 GLY A N 1
ATOM 792 C CA . GLY A 1 99 ? 1.893 -17.843 -18.679 1.00 52.66 99 GLY A CA 1
ATOM 793 C C . GLY A 1 99 ? 1.434 -19.273 -18.411 1.00 52.66 99 GLY A C 1
ATOM 794 O O . GLY A 1 99 ? 0.373 -19.702 -18.859 1.00 52.66 99 GLY A O 1
ATOM 795 N N . SER A 1 100 ? 2.200 -19.976 -17.581 1.00 41.03 100 SER A N 1
ATOM 796 C CA . SER A 1 100 ? 1.702 -21.148 -16.872 1.00 41.03 100 SER A CA 1
ATOM 797 C C . SER A 1 100 ? 0.857 -20.659 -15.695 1.00 41.03 100 SER A C 1
ATOM 799 O O . SER A 1 100 ? 1.367 -20.471 -14.594 1.00 41.03 100 SER A O 1
ATOM 801 N N . ARG A 1 101 ? -0.433 -20.410 -15.947 1.00 43.06 101 ARG A N 1
ATOM 802 C CA . ARG A 1 101 ? -1.455 -20.407 -14.895 1.00 43.06 101 ARG A CA 1
ATOM 803 C C . ARG A 1 101 ? -1.587 -21.835 -14.362 1.00 43.06 101 ARG A C 1
ATOM 805 O O . ARG A 1 101 ? -1.942 -22.729 -15.130 1.00 43.06 101 ARG A O 1
ATOM 812 N N . ARG A 1 102 ? -1.345 -22.023 -13.069 1.00 41.94 102 ARG A N 1
ATOM 813 C CA . ARG A 1 102 ? -2.058 -22.980 -12.220 1.00 41.94 102 ARG A CA 1
ATOM 814 C C . ARG A 1 102 ? -2.318 -22.307 -10.887 1.00 41.94 102 ARG A C 1
ATOM 816 O O . ARG A 1 102 ? -1.390 -21.611 -10.424 1.00 41.94 102 ARG A O 1
#

Organism: NCBI:txid89044

InterPro domains:
  IPR032396 Spindle assembly abnormal protein 6, N-terminal [PF16531] (2-43)
  IPR038558 SAS-6, N-terminal domain superfamily [G3DSA:2.170.210.20] (1-91)